Protein AF-A0A3P3XHZ8-F1 (afdb_monomer)

Solvent-accessible surface area (backbone atoms only — not comparable to full-atom values): 7570 Å² total; per-residue (Å²): 125,64,54,71,68,59,47,39,56,57,42,50,76,67,54,83,86,53,104,60,57,46,68,50,52,49,32,24,71,75,63,80,33,80,58,44,97,86,44,42,55,67,59,53,49,47,47,45,69,69,76,43,60,70,71,58,48,30,42,68,67,32,60,69,54,47,57,67,63,59,37,71,71,52,42,69,73,47,78,56,70,68,57,28,58,50,52,53,49,51,44,26,59,80,69,70,43,92,68,79,68,52,71,74,67,32,73,66,42,48,49,52,50,51,53,66,69,52,59,72,62,72,74,71,80,121

pLDDT: mean 77.42, std 12.6, range [49.84, 91.38]

Mean predicted aligned error: 10.75 Å

Foldseek 3Di:
DDDPVVLLVLQCVQPPDDPWHSVLLLCQLQVVDQDTPNDGNLNSLLSCLARHDPVVVCVSNNDVVNLVSLDLVSLVPHDDPVSSLVSVQVNCVVVVHDDDDDCCRDPVNVVVVCCVPPVPPVVPPD

Secondary structure (DSSP, 8-state):
---HHHHHHHHHTT--SSS--HHHHHHHHTTS-SEETTEEHHHHHHHHHHHS-HHHHHHHH-HHHHHHH--HHHHHT-SSHHHHHHHHHHHHHHHTPPPPPPGGGSHHHHHHHHHHHHHTTGGG--

Structure (mmCIF, N/CA/C/O backbone):
data_AF-A0A3P3XHZ8-F1
#
_entry.id   AF-A0A3P3XHZ8-F1
#
loop_
_atom_site.group_PDB
_atom_site.id
_atom_site.type_symbol
_atom_site.label_atom_id
_atom_site.label_alt_id
_atom_site.label_comp_id
_atom_site.label_asym_id
_atom_site.label_entity_id
_atom_site.label_seq_id
_atom_site.pdbx_PDB_ins_code
_atom_site.Cartn_x
_atom_site.Cartn_y
_atom_site.Cartn_z
_atom_site.occupancy
_atom_site.B_iso_or_equiv
_atom_site.auth_seq_id
_atom_site.auth_comp_id
_atom_site.auth_asym_id
_atom_site.auth_atom_id
_atom_site.pdbx_PDB_model_num
ATOM 1 N N . MET A 1 1 ? -11.076 11.259 -2.921 1.00 61.38 1 MET A N 1
ATOM 2 C CA . MET A 1 1 ? -10.747 10.796 -1.555 1.00 61.38 1 MET A CA 1
ATOM 3 C C . MET A 1 1 ? -11.873 9.867 -1.113 1.00 61.38 1 MET A C 1
ATOM 5 O O . MET A 1 1 ? -13.017 10.215 -1.377 1.00 61.38 1 MET A O 1
ATOM 9 N N . PHE A 1 2 ? -11.592 8.672 -0.577 1.00 78.50 2 PHE A N 1
ATOM 10 C CA . PHE A 1 2 ? -12.666 7.741 -0.187 1.00 78.50 2 PHE A CA 1
ATOM 11 C C . PHE A 1 2 ? -13.446 8.246 1.031 1.00 78.50 2 PHE A C 1
ATOM 13 O O . PHE A 1 2 ? -12.874 8.901 1.904 1.00 78.50 2 PHE A O 1
ATOM 20 N N . THR A 1 3 ? -14.736 7.910 1.095 1.00 86.19 3 THR A N 1
ATOM 21 C CA . THR A 1 3 ? -15.564 8.125 2.289 1.00 86.19 3 THR A CA 1
ATOM 22 C C . THR A 1 3 ? -15.052 7.273 3.451 1.00 86.19 3 THR A C 1
ATOM 24 O O . THR A 1 3 ? -14.449 6.218 3.240 1.00 86.19 3 THR A O 1
ATOM 27 N N . ARG A 1 4 ? -15.279 7.727 4.692 1.00 81.56 4 ARG A N 1
ATOM 28 C CA . ARG A 1 4 ? -14.825 7.023 5.906 1.00 81.56 4 ARG A CA 1
ATOM 29 C C . ARG A 1 4 ? -15.336 5.580 5.943 1.00 81.56 4 ARG A C 1
ATOM 31 O O . ARG A 1 4 ? -14.557 4.669 6.189 1.00 81.56 4 ARG A O 1
ATOM 38 N N . GLU A 1 5 ? -16.607 5.383 5.611 1.00 84.12 5 GLU A N 1
ATOM 39 C CA . GLU A 1 5 ? -17.260 4.070 5.515 1.00 84.12 5 GLU A CA 1
ATOM 40 C C . GLU A 1 5 ? -16.517 3.139 4.556 1.00 84.12 5 GLU A C 1
ATOM 42 O O . GLU A 1 5 ? -16.146 2.026 4.921 1.00 84.12 5 GLU A O 1
ATOM 47 N N . ARG A 1 6 ? -16.182 3.635 3.358 1.00 83.56 6 ARG A N 1
ATOM 48 C CA . ARG A 1 6 ? -15.468 2.840 2.359 1.00 83.56 6 ARG A CA 1
ATOM 49 C C . ARG A 1 6 ? -14.061 2.459 2.813 1.00 83.56 6 ARG A C 1
ATOM 51 O O . ARG A 1 6 ? -13.583 1.377 2.479 1.00 83.56 6 ARG A O 1
ATOM 58 N N . LYS A 1 7 ? -13.384 3.331 3.569 1.00 82.56 7 LYS A N 1
ATOM 59 C CA . LYS A 1 7 ? -12.078 3.002 4.155 1.00 82.56 7 LYS A CA 1
ATOM 60 C C . LYS A 1 7 ? -12.199 1.853 5.157 1.00 82.56 7 LYS A C 1
ATOM 62 O O . LYS A 1 7 ? -11.381 0.938 5.116 1.00 82.56 7 LYS A O 1
ATOM 67 N N . LEU A 1 8 ? -13.221 1.886 6.012 1.00 82.38 8 LEU A N 1
ATOM 68 C CA . LEU A 1 8 ? -13.469 0.847 7.012 1.00 82.38 8 LEU A CA 1
ATOM 69 C C . LEU A 1 8 ? -13.822 -0.494 6.364 1.00 82.38 8 LEU A C 1
ATOM 71 O O . LEU A 1 8 ? -13.257 -1.508 6.756 1.00 82.38 8 LEU A O 1
ATOM 75 N N . GLU A 1 9 ? -14.660 -0.501 5.324 1.00 84.81 9 GLU A N 1
ATOM 76 C CA . GLU A 1 9 ? -14.966 -1.717 4.555 1.00 84.81 9 GLU A CA 1
ATOM 77 C C . GLU A 1 9 ? -13.709 -2.361 3.958 1.00 84.81 9 GLU A C 1
ATOM 79 O O . GLU A 1 9 ? -13.512 -3.572 4.053 1.00 84.81 9 GLU A O 1
ATOM 84 N N . LEU A 1 10 ? -12.840 -1.548 3.345 1.00 82.56 10 LEU A N 1
ATOM 85 C CA . LEU A 1 10 ? -11.588 -2.036 2.768 1.00 82.56 10 LEU A CA 1
ATOM 86 C C . LEU A 1 10 ? -10.663 -2.607 3.847 1.00 82.56 10 LEU A C 1
ATOM 88 O O . LEU A 1 10 ? -10.056 -3.649 3.626 1.00 82.56 10 LEU A O 1
ATOM 92 N N . LEU A 1 11 ? -10.564 -1.952 5.007 1.00 81.00 11 LEU A N 1
ATOM 93 C CA . LEU A 1 11 ? -9.732 -2.419 6.117 1.00 81.00 11 LEU A CA 1
ATOM 94 C C . LEU A 1 11 ? -10.274 -3.708 6.749 1.00 81.00 11 LEU A C 1
ATOM 96 O O . LEU A 1 11 ? -9.486 -4.616 7.022 1.00 81.00 11 LEU A O 1
ATOM 100 N N . ALA A 1 12 ? -11.595 -3.823 6.903 1.00 80.56 12 ALA A N 1
ATOM 101 C CA . ALA A 1 12 ? -12.255 -5.014 7.433 1.00 80.56 12 ALA A CA 1
ATOM 102 C C . ALA A 1 12 ? -11.990 -6.259 6.569 1.00 80.56 12 ALA A C 1
ATOM 104 O O . ALA A 1 12 ? -11.785 -7.347 7.096 1.00 80.56 12 ALA A O 1
ATOM 105 N N . GLY A 1 13 ? -11.917 -6.105 5.242 1.00 75.88 13 GLY A N 1
ATOM 106 C CA . GLY A 1 13 ? -11.592 -7.212 4.335 1.00 75.88 13 GLY A CA 1
ATOM 107 C C . GLY A 1 13 ? -10.131 -7.684 4.389 1.00 75.88 13 GLY A C 1
ATOM 108 O O . GLY A 1 13 ? -9.821 -8.765 3.895 1.00 75.88 13 GLY A O 1
ATOM 109 N N . ILE A 1 14 ? -9.220 -6.887 4.955 1.00 74.75 14 ILE A N 1
ATOM 110 C CA . ILE A 1 14 ? -7.769 -7.152 4.942 1.00 74.75 14 ILE A CA 1
ATOM 111 C C . ILE A 1 14 ? -7.291 -7.709 6.279 1.00 74.75 14 ILE A C 1
ATOM 113 O O . ILE A 1 14 ? -6.397 -8.558 6.312 1.00 74.75 14 ILE A O 1
ATOM 117 N N . VAL A 1 15 ? -7.852 -7.219 7.384 1.00 67.19 15 VAL A N 1
ATOM 118 C CA . VAL A 1 15 ? -7.472 -7.641 8.732 1.00 67.19 15 VAL A CA 1
ATOM 119 C C . VAL A 1 15 ? -8.540 -8.579 9.274 1.00 67.19 15 VAL A C 1
ATOM 121 O O . VAL A 1 15 ? -9.453 -8.172 9.974 1.00 67.19 15 VAL A O 1
ATOM 124 N N . TRP A 1 16 ? -8.405 -9.852 8.913 1.00 61.06 16 TRP A N 1
ATOM 125 C CA . TRP A 1 16 ? -9.250 -10.946 9.399 1.00 61.06 16 TRP A CA 1
ATOM 126 C C . TRP A 1 16 ? -8.677 -11.641 10.646 1.00 61.06 16 TRP A C 1
ATOM 128 O O . TRP A 1 16 ? -9.370 -12.431 11.273 1.00 61.06 16 TRP A O 1
ATOM 138 N N . ASP A 1 17 ? -7.414 -11.360 10.989 1.00 50.66 17 ASP A N 1
ATOM 139 C CA . ASP A 1 17 ? -6.591 -12.203 11.877 1.00 50.66 17 ASP A CA 1
ATOM 140 C C . ASP A 1 17 ? -6.220 -11.535 13.213 1.00 50.66 17 ASP A C 1
ATOM 142 O O . ASP A 1 17 ? -5.451 -12.067 14.005 1.00 50.66 17 ASP A O 1
ATOM 146 N N . TYR A 1 18 ? -6.729 -10.332 13.475 1.00 53.97 18 TYR A N 1
ATOM 147 C CA . TYR A 1 18 ? -6.534 -9.680 14.763 1.00 53.97 18 TYR A CA 1
ATOM 148 C C . TYR A 1 18 ? -7.877 -9.214 15.285 1.00 53.97 18 TYR A C 1
ATOM 150 O O . TYR A 1 18 ? -8.669 -8.643 14.540 1.00 53.97 18 TYR A O 1
ATOM 158 N N . ASP A 1 19 ? -8.066 -9.386 16.585 1.00 57.19 19 ASP A N 1
ATOM 159 C CA . ASP A 1 19 ? -9.129 -8.819 17.420 1.00 57.19 19 ASP A CA 1
ATOM 160 C C . ASP A 1 19 ? -9.006 -7.273 17.500 1.00 57.19 19 ASP A C 1
ATOM 162 O O . ASP A 1 19 ? -9.095 -6.647 18.552 1.00 57.19 19 ASP A O 1
ATOM 166 N N . THR A 1 20 ? -8.629 -6.641 16.385 1.00 62.75 20 THR A N 1
ATOM 167 C CA . THR A 1 20 ? -8.284 -5.231 16.250 1.00 62.75 20 THR A CA 1
ATOM 168 C C . THR A 1 20 ? -9.337 -4.568 15.392 1.00 62.75 20 THR A C 1
ATOM 170 O O . THR A 1 20 ? -9.494 -4.871 14.210 1.00 62.75 20 THR A O 1
ATOM 173 N N . ASP A 1 21 ? -10.031 -3.629 16.012 1.00 74.31 21 ASP A N 1
ATOM 174 C CA . ASP A 1 21 ? -11.091 -2.866 15.388 1.00 74.31 21 ASP A CA 1
ATOM 175 C C . ASP A 1 21 ? -10.580 -2.066 14.158 1.00 74.31 21 ASP A C 1
ATOM 177 O O . ASP A 1 21 ? -9.529 -1.409 14.236 1.00 74.31 21 ASP A O 1
ATOM 181 N N . PRO A 1 22 ? -11.292 -2.096 13.010 1.00 76.81 22 PRO A N 1
ATOM 182 C CA . PRO A 1 22 ? -10.933 -1.346 11.805 1.00 76.81 22 PRO A CA 1
ATOM 183 C C . PRO A 1 22 ? -10.726 0.157 12.024 1.00 76.81 22 PRO A C 1
ATOM 185 O O . PRO A 1 22 ? -9.926 0.764 11.303 1.00 76.81 22 PRO A O 1
ATOM 188 N N . GLU A 1 23 ? -11.383 0.775 13.013 1.00 79.25 23 GLU A N 1
ATOM 189 C CA . GLU A 1 23 ? -11.148 2.188 13.322 1.00 79.25 23 GLU A CA 1
ATOM 190 C C . GLU A 1 23 ? -9.784 2.411 13.976 1.00 79.25 23 GLU A C 1
ATOM 192 O O . GLU A 1 23 ? -9.116 3.404 13.682 1.00 79.25 23 GLU A O 1
ATOM 197 N N . THR A 1 24 ? -9.323 1.465 14.795 1.00 77.94 24 THR A N 1
ATOM 198 C CA . THR A 1 24 ? -7.988 1.506 15.413 1.00 77.94 24 THR A CA 1
ATOM 199 C C . THR A 1 24 ? -6.894 1.431 14.342 1.00 77.94 24 THR A C 1
ATOM 201 O O . THR A 1 24 ? -5.917 2.179 14.375 1.00 77.94 24 THR A O 1
ATOM 204 N N . LEU A 1 25 ? -7.084 0.592 13.320 1.00 78.25 25 LEU A N 1
ATOM 205 C CA . LEU A 1 25 ? -6.177 0.515 12.169 1.00 78.25 25 LEU A CA 1
ATOM 206 C C . LEU A 1 25 ? -6.155 1.816 11.365 1.00 78.25 25 LEU A C 1
ATOM 208 O O . LEU A 1 25 ? -5.082 2.287 10.981 1.00 78.25 25 LEU A O 1
ATOM 212 N N . LEU A 1 26 ? -7.327 2.411 11.130 1.00 81.69 26 LEU A N 1
ATOM 213 C CA . LEU A 1 26 ? -7.422 3.700 10.455 1.00 81.69 26 LEU A CA 1
ATOM 214 C C . LEU A 1 26 ? -6.725 4.802 11.269 1.00 81.69 26 LEU A C 1
ATOM 216 O O . LEU A 1 26 ? -6.010 5.618 10.693 1.00 81.69 26 LEU A O 1
ATOM 220 N N . ALA A 1 27 ? -6.861 4.789 12.598 1.00 81.69 27 ALA A N 1
ATOM 221 C CA . ALA A 1 27 ? -6.196 5.737 13.487 1.00 81.69 27 ALA A CA 1
A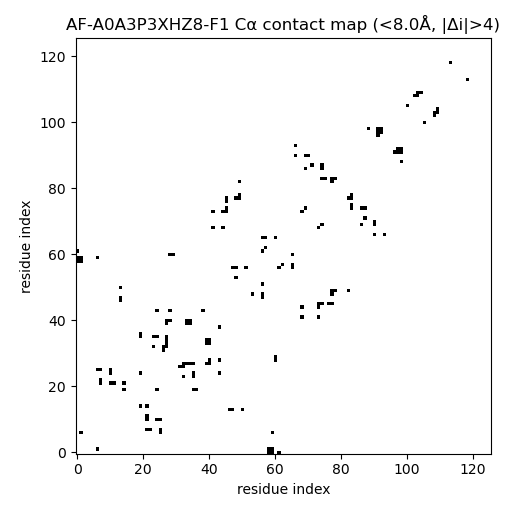TOM 222 C C . ALA A 1 27 ? -4.663 5.630 13.428 1.00 81.69 27 ALA A C 1
ATOM 224 O O . ALA A 1 27 ? -3.987 6.660 13.434 1.00 81.69 27 ALA A O 1
ATOM 225 N N . VAL A 1 28 ? -4.107 4.419 13.314 1.00 83.12 28 VAL A N 1
ATOM 226 C CA . VAL A 1 28 ? -2.657 4.222 13.130 1.00 83.12 28 VAL A CA 1
ATOM 227 C C . VAL A 1 28 ? -2.188 4.683 11.755 1.00 83.12 28 VAL A C 1
ATOM 229 O O . VAL A 1 28 ? -1.147 5.330 11.633 1.00 83.12 28 VAL A O 1
ATOM 232 N N . LEU A 1 29 ? -2.960 4.393 10.706 1.00 79.56 29 LEU A N 1
ATOM 233 C CA . LEU A 1 29 ? -2.643 4.854 9.355 1.00 79.56 29 LEU A CA 1
ATOM 234 C C . LEU A 1 29 ? -2.634 6.383 9.277 1.00 79.56 29 LEU A C 1
ATOM 236 O O . LEU A 1 29 ? -1.683 6.952 8.751 1.00 79.56 29 LEU A O 1
ATOM 240 N N . GLU A 1 30 ? -3.614 7.041 9.893 1.00 80.06 30 GLU A N 1
ATOM 241 C CA . GLU A 1 30 ? -3.717 8.504 9.964 1.00 80.06 30 GLU A CA 1
ATOM 242 C C . GLU A 1 30 ? -2.739 9.136 10.978 1.00 80.06 30 GLU A C 1
ATOM 244 O O . GLU A 1 30 ? -2.728 10.353 11.143 1.00 80.06 30 GLU A O 1
ATOM 249 N N . GLY A 1 31 ? -1.911 8.333 11.662 1.00 74.88 31 GLY A N 1
ATOM 250 C CA . GLY A 1 31 ? -0.903 8.812 12.613 1.00 74.88 31 GLY A CA 1
AT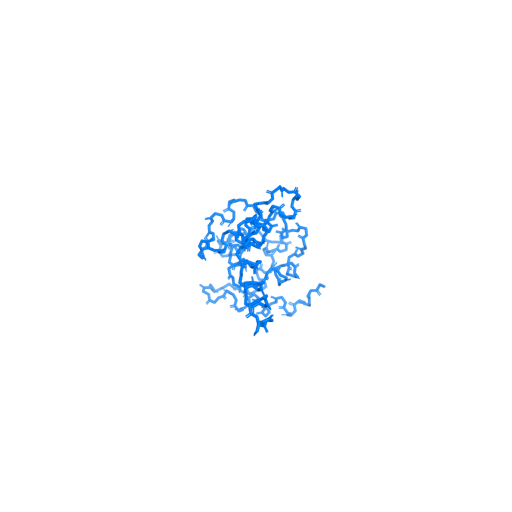OM 251 C C . GLY A 1 31 ? -1.472 9.342 13.933 1.00 74.88 31 GLY A C 1
ATOM 252 O O . GLY A 1 31 ? -0.744 9.960 14.703 1.00 74.88 31 GLY A O 1
ATOM 253 N N . ARG A 1 32 ? -2.759 9.099 14.219 1.00 73.56 32 ARG A N 1
ATOM 254 C CA . ARG A 1 32 ? -3.384 9.433 15.512 1.00 73.56 32 ARG A CA 1
ATOM 255 C C . ARG A 1 32 ? -2.985 8.460 16.623 1.00 73.56 32 ARG A C 1
ATOM 257 O O . ARG A 1 32 ? -3.135 8.788 17.795 1.00 73.56 32 ARG A O 1
ATOM 264 N N . GLN A 1 33 ? -2.497 7.274 16.262 1.00 71.31 33 GLN A N 1
ATOM 265 C CA . GLN A 1 33 ? -1.936 6.281 17.176 1.00 71.31 33 GLN A CA 1
ATOM 266 C C . GLN A 1 33 ? -0.631 5.722 16.608 1.00 71.31 33 GLN A C 1
ATOM 268 O O . GLN A 1 33 ? -0.515 5.505 15.405 1.00 71.31 33 GLN A O 1
ATOM 273 N N . GLU A 1 34 ? 0.349 5.453 17.470 1.00 62.38 34 GLU A N 1
ATOM 274 C CA . GLU A 1 34 ? 1.616 4.850 17.034 1.00 62.38 34 GLU A CA 1
ATOM 275 C C . GLU A 1 34 ? 1.476 3.353 16.720 1.00 62.38 34 GLU A C 1
ATOM 277 O O . GLU A 1 34 ? 2.176 2.842 15.846 1.00 62.38 34 GLU A O 1
ATOM 282 N N . LYS A 1 35 ? 0.577 2.641 17.419 1.00 66.00 35 LYS A N 1
ATOM 283 C CA . LYS A 1 35 ? 0.431 1.180 17.326 1.00 66.00 35 LYS A CA 1
ATOM 284 C C . LYS A 1 35 ? -1.018 0.736 17.488 1.00 66.00 35 LYS A C 1
ATOM 286 O O . LYS A 1 35 ? -1.722 1.242 18.355 1.00 66.00 35 LYS A O 1
ATOM 291 N N . ALA A 1 36 ? -1.408 -0.283 16.725 1.00 64.56 36 ALA A N 1
ATOM 292 C CA . ALA A 1 36 ? -2.653 -1.027 16.913 1.00 64.56 36 ALA A CA 1
ATOM 293 C C . ALA A 1 36 ? -2.289 -2.456 17.319 1.00 64.56 36 ALA A C 1
ATOM 295 O O . ALA A 1 36 ? -1.700 -3.184 16.522 1.00 64.56 36 ALA A O 1
ATOM 296 N N . GLY A 1 37 ? -2.555 -2.842 18.571 1.00 59.16 37 GLY A N 1
ATOM 297 C CA . GLY A 1 37 ? -2.325 -4.218 19.040 1.00 59.16 37 GLY A CA 1
ATOM 298 C C . GLY A 1 37 ? -0.885 -4.733 18.862 1.00 59.16 37 GLY A C 1
ATOM 299 O O . GLY A 1 37 ? -0.683 -5.918 18.627 1.00 59.16 37 GLY A O 1
ATO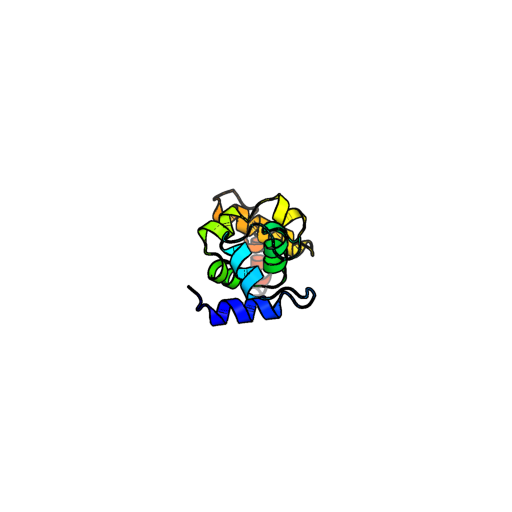M 300 N N . GLY A 1 38 ? 0.119 -3.845 18.910 1.00 68.44 38 GLY A N 1
ATOM 301 C CA . GLY A 1 38 ? 1.534 -4.190 18.694 1.00 68.44 38 GLY A CA 1
ATOM 302 C C . GLY A 1 38 ? 1.991 -4.212 17.229 1.00 68.44 38 GLY A C 1
ATOM 303 O O . GLY A 1 38 ? 3.154 -4.509 16.965 1.00 68.44 38 GLY A O 1
ATOM 304 N N . VAL A 1 39 ? 1.114 -3.879 16.280 1.00 70.56 39 VAL A N 1
ATOM 305 C CA . VAL A 1 39 ? 1.440 -3.785 14.854 1.00 70.56 39 VAL A CA 1
ATOM 306 C C . VAL A 1 39 ? 1.804 -2.345 14.493 1.00 70.56 39 VAL A C 1
ATOM 308 O O . VAL A 1 39 ? 1.014 -1.420 14.695 1.00 70.56 39 VAL A O 1
ATOM 311 N N . ASP A 1 40 ? 2.997 -2.169 13.925 1.00 81.25 40 ASP A N 1
ATOM 312 C CA . ASP A 1 40 ? 3.474 -0.871 13.447 1.00 81.25 40 ASP A CA 1
ATOM 313 C C . ASP A 1 40 ? 2.819 -0.479 12.115 1.00 81.25 40 ASP A C 1
ATOM 315 O O . ASP A 1 40 ? 2.475 -1.325 11.279 1.00 81.25 40 ASP A O 1
ATOM 319 N N . LYS A 1 41 ? 2.760 0.829 11.851 1.00 83.62 41 LYS A N 1
ATOM 320 C CA . LYS A 1 41 ? 2.263 1.408 10.592 1.00 83.62 41 LYS A CA 1
ATOM 321 C C . LYS A 1 41 ? 2.882 0.765 9.341 1.00 83.62 41 LYS A C 1
ATOM 323 O O . LYS A 1 41 ? 2.173 0.455 8.383 1.00 83.62 41 LYS A O 1
ATOM 328 N N . SER A 1 42 ? 4.185 0.473 9.363 1.00 84.75 42 SER A N 1
ATOM 329 C CA . SER A 1 42 ? 4.884 -0.214 8.265 1.00 84.75 42 SER A CA 1
ATOM 330 C C . SER A 1 42 ? 4.384 -1.644 8.039 1.00 84.75 42 SER A C 1
ATOM 332 O O . SER A 1 42 ? 4.283 -2.093 6.899 1.00 84.75 42 SER A O 1
ATOM 334 N N . ALA A 1 43 ? 4.035 -2.374 9.101 1.00 84.56 43 ALA A N 1
ATOM 335 C CA . ALA A 1 43 ? 3.496 -3.725 8.981 1.00 84.56 43 ALA A CA 1
ATOM 336 C C . ALA A 1 43 ? 2.083 -3.722 8.382 1.00 84.56 43 ALA A C 1
ATOM 338 O O . ALA A 1 43 ? 1.794 -4.553 7.519 1.00 84.56 43 ALA A O 1
ATOM 339 N N . ILE A 1 44 ? 1.247 -2.752 8.766 1.00 85.75 44 ILE A N 1
ATOM 340 C CA . ILE A 1 44 ? -0.072 -2.538 8.152 1.00 85.75 44 ILE A CA 1
ATOM 341 C C . ILE A 1 44 ? 0.104 -2.215 6.666 1.00 85.75 44 ILE A C 1
ATOM 343 O O . ILE A 1 44 ? -0.489 -2.875 5.817 1.00 85.75 44 ILE A O 1
ATOM 347 N N . TYR A 1 45 ? 0.987 -1.274 6.330 1.00 88.50 45 TYR A N 1
ATOM 348 C CA . TYR A 1 45 ? 1.232 -0.877 4.945 1.00 88.50 45 TYR A CA 1
ATOM 349 C C . TYR A 1 45 ? 1.712 -2.036 4.060 1.00 88.50 45 TYR A C 1
ATOM 351 O O . TYR A 1 45 ? 1.207 -2.222 2.954 1.00 88.50 45 TYR A O 1
ATOM 359 N N . ARG A 1 46 ? 2.605 -2.899 4.562 1.00 88.94 46 ARG A N 1
ATOM 360 C CA . ARG A 1 46 ? 3.017 -4.123 3.848 1.00 88.94 46 ARG A CA 1
ATOM 361 C C . ARG A 1 46 ? 1.852 -5.074 3.568 1.00 88.94 46 ARG A C 1
ATOM 363 O O . ARG A 1 46 ? 1.845 -5.733 2.528 1.00 88.94 46 ARG A O 1
ATOM 370 N N . ARG A 1 47 ? 0.871 -5.159 4.472 1.00 86.44 47 ARG A N 1
ATOM 371 C CA . ARG A 1 47 ? -0.358 -5.938 4.242 1.00 86.44 47 ARG A CA 1
ATOM 372 C C . ARG A 1 47 ? -1.234 -5.278 3.182 1.00 86.44 47 ARG A C 1
ATOM 374 O O . ARG A 1 47 ? -1.697 -5.979 2.287 1.00 86.44 47 ARG A O 1
ATOM 381 N N . LEU A 1 48 ? -1.386 -3.952 3.220 1.00 88.44 48 LEU A N 1
ATOM 382 C CA . LEU A 1 48 ? -2.126 -3.203 2.198 1.00 88.44 48 LEU A CA 1
ATOM 383 C C . LEU A 1 48 ? -1.534 -3.429 0.801 1.00 88.44 48 LEU A C 1
ATOM 385 O O . LEU A 1 48 ? -2.277 -3.756 -0.115 1.00 88.44 48 LEU A O 1
ATOM 389 N N . LEU A 1 49 ? -0.206 -3.357 0.654 1.00 89.12 49 LEU A N 1
ATOM 390 C CA . LEU A 1 49 ? 0.488 -3.617 -0.617 1.00 89.12 49 LEU A CA 1
ATOM 391 C C . LEU A 1 49 ? 0.216 -5.017 -1.185 1.00 89.12 49 LEU A C 1
ATOM 393 O O . LEU A 1 49 ? 0.240 -5.201 -2.402 1.00 89.12 49 LEU A O 1
ATOM 397 N N . ARG A 1 50 ? -0.022 -6.004 -0.315 1.00 87.50 50 ARG A N 1
ATOM 398 C CA . ARG A 1 50 ? -0.308 -7.389 -0.708 1.00 87.50 50 ARG A CA 1
ATOM 399 C C . ARG A 1 50 ? -1.779 -7.612 -1.043 1.00 87.50 50 ARG A C 1
ATOM 401 O O . ARG A 1 50 ? -2.078 -8.359 -1.966 1.00 87.50 50 ARG A O 1
ATOM 408 N N . ALA A 1 51 ? -2.675 -7.023 -0.259 1.00 86.38 51 ALA A N 1
ATOM 409 C CA . ALA A 1 51 ? -4.103 -7.314 -0.319 1.00 86.38 51 ALA A CA 1
ATOM 410 C C . ALA A 1 51 ? -4.876 -6.376 -1.253 1.00 86.38 51 ALA A C 1
ATOM 412 O O . ALA A 1 51 ? -5.928 -6.754 -1.763 1.00 86.38 51 ALA A O 1
ATOM 413 N N . LEU A 1 52 ? -4.377 -5.157 -1.476 1.00 87.50 52 LEU A N 1
ATOM 414 C CA . LEU A 1 52 ? -5.081 -4.135 -2.236 1.00 87.50 52 LEU A CA 1
ATOM 415 C C . LEU A 1 52 ? -4.334 -3.704 -3.501 1.00 87.50 52 LEU A C 1
ATOM 417 O O . LEU A 1 52 ? -3.109 -3.596 -3.505 1.00 87.50 52 LEU A O 1
ATOM 421 N N . PRO A 1 53 ? -5.084 -3.333 -4.553 1.00 88.75 53 PRO A N 1
ATOM 422 C CA . PRO A 1 53 ? -4.547 -2.567 -5.668 1.00 88.75 53 PRO A CA 1
ATOM 423 C C . PRO A 1 53 ? -3.992 -1.205 -5.222 1.00 88.75 53 PRO A C 1
ATOM 425 O O . PRO A 1 53 ? -4.566 -0.555 -4.344 1.00 88.75 53 PRO A O 1
ATOM 428 N N . TRP A 1 54 ? -2.942 -0.720 -5.893 1.00 88.88 54 TRP A N 1
ATOM 429 C CA . TRP A 1 54 ? -2.266 0.549 -5.578 1.00 88.88 54 TRP A CA 1
ATOM 430 C C . TRP A 1 54 ? -3.217 1.748 -5.443 1.00 88.88 54 TRP A C 1
ATOM 432 O O . TRP A 1 54 ? -3.111 2.527 -4.499 1.00 88.88 54 TRP A O 1
ATOM 442 N N . GLN A 1 55 ? -4.202 1.876 -6.333 1.00 88.88 55 GLN A N 1
ATOM 443 C CA . GLN A 1 55 ? -5.190 2.957 -6.293 1.00 88.88 55 GLN A CA 1
ATOM 444 C C . GLN A 1 55 ? -6.013 2.973 -4.998 1.00 88.88 55 GLN A C 1
ATOM 446 O O . GLN A 1 55 ? -6.360 4.044 -4.499 1.00 88.88 55 GLN A O 1
ATOM 451 N N . ASN A 1 56 ? -6.288 1.800 -4.420 1.00 88.38 56 ASN A N 1
ATOM 452 C CA . ASN A 1 56 ? -7.027 1.711 -3.166 1.00 88.38 56 ASN A CA 1
ATOM 453 C C . ASN A 1 56 ? -6.150 2.160 -1.994 1.00 88.38 56 ASN A C 1
ATOM 455 O O . ASN A 1 56 ? -6.635 2.835 -1.090 1.00 88.38 56 ASN A O 1
ATOM 459 N N . ILE A 1 57 ? -4.853 1.848 -2.049 1.00 89.19 57 ILE A N 1
ATOM 460 C CA . ILE A 1 57 ? -3.858 2.299 -1.071 1.00 89.19 57 ILE A CA 1
ATOM 461 C C . ILE A 1 57 ? -3.752 3.825 -1.112 1.00 89.19 57 ILE A C 1
ATOM 463 O O . ILE A 1 57 ? -3.922 4.483 -0.089 1.00 89.19 57 ILE A O 1
ATOM 467 N N . VAL A 1 58 ? -3.586 4.402 -2.305 1.00 89.75 58 VAL A N 1
ATOM 468 C CA . VAL A 1 58 ? -3.555 5.859 -2.503 1.00 89.75 58 VAL A CA 1
ATOM 469 C C . VAL A 1 58 ? -4.841 6.522 -2.004 1.00 89.75 58 VAL A C 1
ATOM 471 O O . VAL A 1 58 ? -4.788 7.576 -1.378 1.00 89.75 58 VAL A O 1
ATOM 474 N N . GLY A 1 59 ? -6.008 5.915 -2.228 1.00 86.31 59 GLY A N 1
ATOM 475 C CA . GLY A 1 59 ? -7.269 6.462 -1.726 1.00 86.31 59 GLY A CA 1
ATOM 476 C C . GLY A 1 59 ? -7.461 6.346 -0.205 1.00 86.31 59 GLY A C 1
ATOM 477 O O . GLY A 1 59 ? -8.237 7.123 0.359 1.00 86.31 59 GLY A O 1
ATOM 478 N N . LEU A 1 60 ? -6.776 5.404 0.455 1.00 86.12 60 LEU A N 1
ATOM 479 C CA . LEU A 1 60 ? -6.839 5.178 1.904 1.00 86.12 60 LEU A CA 1
ATOM 480 C C . LEU A 1 60 ? -5.985 6.183 2.681 1.00 86.12 60 LEU A C 1
ATOM 482 O O . LEU A 1 60 ? -6.511 6.861 3.568 1.00 86.12 60 LEU A O 1
ATOM 486 N N . ILE A 1 61 ? -4.701 6.276 2.330 1.00 86.12 61 ILE A N 1
ATOM 487 C CA . ILE A 1 61 ? -3.688 7.058 3.064 1.00 86.12 61 ILE A CA 1
ATOM 488 C C . ILE A 1 61 ? -3.271 8.349 2.347 1.00 86.12 61 ILE A C 1
ATOM 490 O O . ILE A 1 61 ? -2.651 9.216 2.940 1.00 86.12 61 ILE A O 1
ATOM 494 N N . GLY A 1 62 ? -3.653 8.526 1.083 1.00 88.00 62 GLY A N 1
ATOM 495 C CA . GLY A 1 62 ? -3.213 9.656 0.264 1.00 88.00 62 GLY A CA 1
ATOM 496 C C . GLY A 1 62 ? -1.988 9.320 -0.585 1.00 88.00 62 GLY A C 1
ATOM 497 O O . GLY A 1 62 ? -1.228 8.397 -0.294 1.00 88.00 62 GLY A O 1
ATOM 498 N N . ALA A 1 63 ? -1.813 10.064 -1.679 1.00 87.69 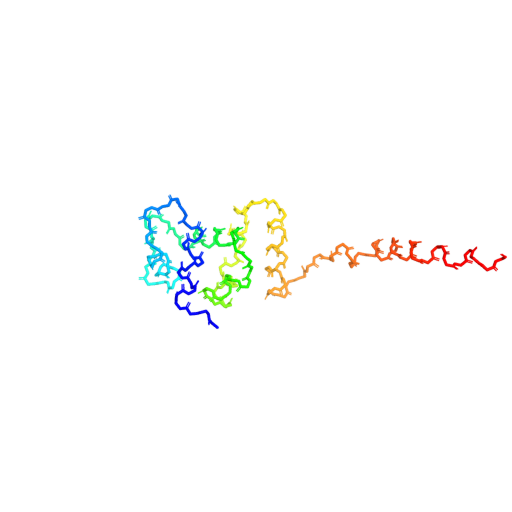63 ALA A N 1
ATOM 499 C CA . ALA A 1 63 ? -0.750 9.808 -2.651 1.00 87.69 63 ALA A CA 1
ATOM 500 C C . ALA A 1 63 ? 0.644 10.069 -2.068 1.00 87.69 63 ALA A C 1
ATOM 502 O O . ALA A 1 63 ? 1.517 9.212 -2.181 1.00 87.69 63 ALA A O 1
ATOM 503 N N . ASP A 1 64 ? 0.83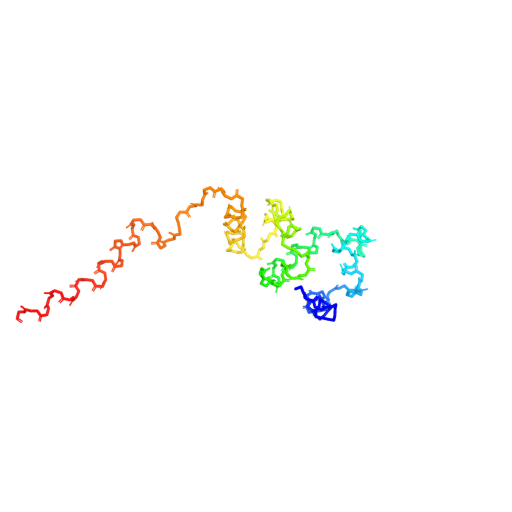2 11.208 -1.403 1.00 88.00 64 ASP A N 1
ATOM 504 C CA . ASP A 1 64 ? 2.136 11.615 -0.871 1.00 88.00 64 ASP A CA 1
ATOM 505 C C . ASP A 1 64 ? 2.632 10.642 0.200 1.00 88.00 64 ASP A C 1
ATOM 507 O O . ASP A 1 64 ? 3.774 10.181 0.165 1.00 88.00 64 ASP A O 1
ATOM 511 N N . GLU A 1 65 ? 1.741 10.254 1.112 1.00 87.88 65 GLU A N 1
ATOM 512 C CA . GLU A 1 65 ? 2.058 9.303 2.170 1.00 87.88 65 GLU A CA 1
ATOM 513 C C . GLU A 1 65 ? 2.305 7.895 1.617 1.00 87.88 65 GLU A C 1
ATOM 515 O O . GLU A 1 65 ? 3.265 7.232 2.017 1.00 87.88 65 GLU A O 1
ATOM 520 N N . ALA A 1 66 ? 1.514 7.456 0.632 1.00 88.94 66 ALA A N 1
ATOM 521 C CA . ALA A 1 66 ? 1.749 6.183 -0.040 1.00 88.94 66 ALA A CA 1
ATOM 522 C C . ALA A 1 66 ? 3.120 6.140 -0.726 1.00 88.94 66 ALA A C 1
ATOM 524 O O . ALA A 1 66 ? 3.793 5.114 -0.652 1.00 88.94 66 ALA A O 1
ATOM 525 N N . ILE A 1 67 ? 3.552 7.233 -1.360 1.00 89.56 67 ILE A N 1
ATOM 526 C CA . ILE A 1 67 ? 4.870 7.340 -2.003 1.00 89.56 67 ILE A CA 1
ATOM 527 C C . ILE A 1 67 ? 5.990 7.365 -0.958 1.00 89.56 67 ILE A C 1
ATOM 529 O O . ILE A 1 67 ? 7.014 6.696 -1.133 1.00 89.56 67 ILE A O 1
ATOM 533 N N . ALA A 1 68 ? 5.801 8.103 0.138 1.00 89.62 68 ALA A N 1
ATOM 534 C CA . ALA A 1 68 ? 6.770 8.194 1.224 1.00 89.62 68 ALA A CA 1
ATOM 535 C C . ALA A 1 68 ? 7.007 6.830 1.894 1.00 89.62 68 ALA A C 1
ATOM 537 O O . ALA A 1 68 ? 8.152 6.451 2.140 1.00 89.62 68 ALA A O 1
ATOM 538 N N . MET A 1 69 ? 5.937 6.061 2.120 1.00 89.38 69 MET A N 1
ATOM 539 C CA . MET A 1 69 ? 5.996 4.730 2.730 1.00 89.38 69 MET A CA 1
ATOM 540 C C . MET A 1 69 ? 6.518 3.630 1.796 1.00 89.38 69 MET A C 1
ATOM 542 O O . MET A 1 69 ? 6.887 2.548 2.271 1.00 89.38 69 MET A O 1
ATOM 546 N N . LEU A 1 70 ? 6.589 3.888 0.486 1.00 90.00 70 LEU A N 1
ATOM 547 C CA . LEU A 1 70 ? 7.108 2.963 -0.522 1.00 90.00 70 LEU A CA 1
ATOM 548 C C . LEU A 1 70 ? 8.651 2.916 -0.498 1.00 90.00 70 LEU A C 1
ATOM 550 O O . LEU A 1 70 ? 9.348 3.318 -1.436 1.00 90.00 70 LEU A O 1
ATOM 554 N N . THR A 1 71 ? 9.192 2.447 0.624 1.00 91.38 71 THR A N 1
ATOM 555 C CA . THR A 1 71 ? 10.625 2.286 0.880 1.00 91.38 71 THR A CA 1
ATOM 556 C C . THR A 1 71 ? 11.120 0.908 0.448 1.00 91.38 71 THR A C 1
ATOM 558 O O . THR A 1 71 ? 10.360 -0.060 0.383 1.00 91.38 71 THR A O 1
ATOM 561 N N . THR A 1 72 ? 12.423 0.800 0.185 1.00 88.31 72 THR A N 1
ATOM 562 C CA . THR A 1 72 ? 13.066 -0.472 -0.179 1.00 88.31 72 THR A CA 1
ATOM 563 C C . THR A 1 72 ? 12.878 -1.532 0.910 1.00 88.31 72 THR A C 1
ATOM 565 O O . THR A 1 72 ? 12.634 -2.692 0.596 1.00 88.31 72 THR A O 1
ATOM 568 N N . GLU A 1 73 ? 12.904 -1.131 2.183 1.00 89.94 73 GLU A N 1
ATOM 569 C CA . GLU A 1 73 ? 12.649 -2.011 3.330 1.00 89.94 73 GLU A CA 1
ATOM 570 C C . GLU A 1 73 ? 11.245 -2.619 3.276 1.00 89.94 73 GLU A C 1
ATOM 572 O O . GLU A 1 73 ? 11.082 -3.835 3.369 1.00 89.94 73 GLU A O 1
ATOM 577 N N . ASN A 1 74 ? 10.216 -1.795 3.050 1.00 89.69 74 ASN A N 1
ATOM 578 C CA . ASN A 1 74 ? 8.842 -2.284 2.964 1.00 89.69 74 ASN A CA 1
ATOM 579 C C . ASN A 1 74 ? 8.634 -3.210 1.762 1.00 89.69 74 ASN A C 1
ATOM 581 O O . ASN A 1 74 ? 7.920 -4.207 1.887 1.00 89.69 74 ASN A O 1
ATOM 585 N N . ILE A 1 75 ? 9.293 -2.929 0.634 1.00 89.38 75 ILE A N 1
ATOM 586 C CA . ILE A 1 75 ? 9.224 -3.765 -0.570 1.00 89.38 75 ILE A CA 1
ATOM 587 C C . ILE A 1 75 ? 9.960 -5.101 -0.374 1.00 89.38 75 ILE A C 1
ATOM 589 O O . ILE A 1 75 ? 9.466 -6.146 -0.802 1.00 89.38 75 ILE A O 1
ATOM 593 N N . ALA A 1 76 ? 11.096 -5.112 0.329 1.00 89.06 76 ALA A N 1
ATOM 594 C CA . ALA A 1 76 ? 11.899 -6.316 0.552 1.00 89.06 76 ALA A CA 1
ATOM 595 C C . ALA A 1 76 ? 11.133 -7.432 1.289 1.00 89.06 76 ALA A C 1
ATOM 597 O O . ALA A 1 76 ? 11.394 -8.618 1.065 1.00 89.06 76 ALA A O 1
ATOM 598 N N . HIS A 1 77 ? 10.151 -7.069 2.114 1.00 88.12 77 HIS A N 1
ATOM 599 C CA . HIS A 1 77 ? 9.303 -7.999 2.866 1.00 88.12 77 HIS A CA 1
ATOM 600 C C . HIS A 1 77 ? 8.059 -8.492 2.106 1.00 88.12 77 HIS A C 1
ATOM 602 O O . HIS A 1 77 ? 7.293 -9.302 2.636 1.00 88.12 77 HIS A O 1
ATOM 608 N N . LEU A 1 78 ? 7.820 -8.016 0.882 1.00 88.88 78 LEU A N 1
ATOM 609 C CA . LEU A 1 78 ? 6.679 -8.461 0.087 1.00 88.88 78 LEU A CA 1
ATOM 610 C C . LEU A 1 78 ? 6.898 -9.878 -0.451 1.00 88.88 78 LEU A C 1
ATOM 612 O O . LEU A 1 78 ? 8.013 -10.289 -0.728 1.00 88.88 78 LEU A O 1
ATOM 616 N N . TRP A 1 79 ? 5.832 -10.647 -0.611 1.00 81.19 79 TRP A N 1
ATOM 617 C CA . TRP A 1 79 ? 5.876 -11.943 -1.286 1.00 81.19 79 TRP A CA 1
ATOM 618 C C . TRP A 1 79 ? 4.557 -12.104 -2.042 1.00 81.19 79 TRP A C 1
ATOM 620 O O . TRP A 1 79 ? 3.522 -11.730 -1.473 1.00 81.19 79 TRP A O 1
ATOM 630 N N . PRO A 1 80 ? 4.563 -12.600 -3.292 1.00 87.62 80 PRO A N 1
ATOM 631 C CA . PRO A 1 80 ? 5.666 -13.254 -4.019 1.00 87.62 80 PRO A CA 1
ATOM 632 C C . PRO A 1 80 ? 6.648 -12.286 -4.722 1.00 87.62 80 PRO A C 1
ATOM 634 O O . PRO A 1 80 ? 6.510 -11.065 -4.619 1.00 87.62 80 PRO A O 1
ATOM 637 N N . ARG A 1 81 ? 7.695 -12.815 -5.381 1.00 86.25 81 ARG A N 1
ATOM 638 C CA . ARG A 1 81 ? 8.795 -12.023 -5.986 1.00 86.25 81 ARG A CA 1
ATOM 639 C C . ARG A 1 81 ? 8.291 -11.057 -7.060 1.00 86.25 81 ARG A C 1
ATOM 641 O O . ARG A 1 81 ? 8.773 -9.933 -7.144 1.00 86.25 81 ARG A O 1
ATOM 648 N N . GLU A 1 82 ? 7.291 -11.462 -7.824 1.00 87.12 82 GLU A N 1
ATOM 649 C CA . GLU A 1 82 ? 6.652 -10.665 -8.869 1.00 87.12 82 GLU A CA 1
ATOM 650 C C . GLU A 1 82 ? 6.046 -9.382 -8.285 1.00 87.12 82 GLU A C 1
ATOM 652 O O . GLU A 1 82 ? 6.132 -8.312 -8.889 1.00 87.12 82 GLU A O 1
ATOM 657 N N . LEU A 1 83 ? 5.488 -9.472 -7.071 1.00 87.75 83 LEU A N 1
ATOM 658 C CA . LEU A 1 83 ? 4.950 -8.324 -6.348 1.00 87.75 83 LEU A CA 1
ATOM 659 C C . LEU A 1 83 ? 6.069 -7.344 -5.967 1.00 87.75 83 LEU A C 1
ATOM 661 O O . LEU A 1 83 ? 5.898 -6.134 -6.111 1.00 87.75 83 LEU A O 1
ATOM 665 N N . LYS A 1 84 ? 7.231 -7.857 -5.535 1.00 89.94 84 LYS A N 1
ATOM 666 C CA . LYS A 1 84 ? 8.413 -7.022 -5.263 1.00 89.94 84 LYS A CA 1
ATOM 667 C C . LYS A 1 84 ? 8.830 -6.261 -6.514 1.00 89.94 84 LYS A C 1
ATOM 669 O O . LYS A 1 84 ? 8.897 -5.040 -6.488 1.00 89.94 84 LYS A O 1
ATOM 674 N N . GLU A 1 85 ? 9.033 -6.970 -7.623 1.00 88.94 85 GLU A N 1
ATOM 675 C CA . GLU A 1 85 ? 9.478 -6.375 -8.889 1.00 88.94 85 GLU A CA 1
ATOM 676 C C . GLU A 1 85 ? 8.467 -5.359 -9.443 1.00 88.94 85 GLU A C 1
ATOM 678 O O . GLU A 1 85 ? 8.841 -4.363 -10.068 1.00 88.94 85 GLU A O 1
ATOM 683 N N . HIS A 1 86 ? 7.169 -5.584 -9.223 1.00 89.31 86 HIS A N 1
ATOM 684 C CA . HIS A 1 86 ? 6.132 -4.614 -9.557 1.00 89.31 86 HIS A CA 1
ATOM 685 C C . HIS A 1 86 ? 6.286 -3.318 -8.748 1.00 89.31 86 HIS A C 1
ATOM 687 O O . HIS A 1 86 ? 6.390 -2.238 -9.335 1.00 89.31 86 HIS A O 1
ATOM 693 N N . TYR A 1 87 ? 6.365 -3.413 -7.419 1.00 90.69 87 TYR A N 1
ATOM 694 C CA . TYR A 1 87 ? 6.462 -2.233 -6.557 1.00 90.69 87 TYR A CA 1
ATOM 695 C C . TYR A 1 87 ? 7.828 -1.539 -6.614 1.00 90.69 87 TYR A C 1
ATOM 697 O O . TYR A 1 87 ? 7.886 -0.320 -6.477 1.00 90.69 87 TYR A O 1
ATOM 705 N N . GLU A 1 88 ? 8.918 -2.255 -6.895 1.00 89.88 88 GLU A N 1
ATOM 706 C CA . GLU A 1 88 ? 10.223 -1.643 -7.174 1.00 89.88 88 GLU A CA 1
ATOM 707 C C . GLU A 1 88 ? 10.186 -0.790 -8.441 1.00 89.88 88 GLU A C 1
ATOM 709 O O . GLU A 1 88 ? 10.693 0.333 -8.446 1.00 89.88 88 GLU A O 1
ATOM 714 N N . ARG A 1 89 ? 9.557 -1.290 -9.513 1.00 89.31 89 ARG A N 1
ATOM 715 C CA . ARG A 1 89 ? 9.353 -0.502 -10.736 1.00 89.31 89 ARG A CA 1
ATOM 716 C C . ARG A 1 89 ? 8.490 0.719 -10.461 1.00 89.31 89 ARG A C 1
ATOM 718 O O . ARG A 1 89 ? 8.870 1.819 -10.845 1.00 89.31 89 ARG A O 1
ATOM 725 N N . LEU A 1 90 ? 7.378 0.543 -9.751 1.00 89.56 90 LEU A N 1
ATOM 726 C CA . LEU A 1 90 ? 6.479 1.636 -9.387 1.00 89.56 90 LEU A CA 1
ATOM 727 C C . LEU A 1 90 ? 7.198 2.702 -8.540 1.00 89.56 90 LEU A C 1
ATOM 729 O O . LEU A 1 90 ? 7.088 3.889 -8.835 1.00 89.56 90 LEU A O 1
ATOM 733 N N . ARG A 1 91 ? 8.025 2.293 -7.570 1.00 91.19 91 ARG A N 1
ATOM 734 C CA . ARG A 1 91 ? 8.884 3.195 -6.786 1.00 91.19 91 ARG A CA 1
ATOM 735 C C . ARG A 1 91 ? 9.836 3.992 -7.677 1.00 91.19 91 ARG A C 1
ATOM 737 O O . ARG A 1 91 ? 9.959 5.198 -7.485 1.00 91.19 91 ARG A O 1
ATOM 744 N N . LYS A 1 92 ? 10.507 3.335 -8.629 1.00 90.12 92 LYS A N 1
ATOM 745 C CA . LYS A 1 92 ? 11.434 3.999 -9.560 1.00 90.12 92 LYS A CA 1
ATOM 746 C C . LYS A 1 92 ? 10.712 5.026 -10.431 1.00 90.12 92 LYS A C 1
ATOM 748 O O . LYS A 1 92 ? 11.160 6.164 -10.505 1.00 90.12 92 LYS A O 1
ATOM 753 N N . ILE A 1 93 ? 9.560 4.657 -10.998 1.00 90.25 93 ILE A N 1
ATOM 754 C CA . ILE A 1 93 ? 8.726 5.550 -11.821 1.00 90.25 93 ILE A CA 1
ATOM 755 C C . ILE 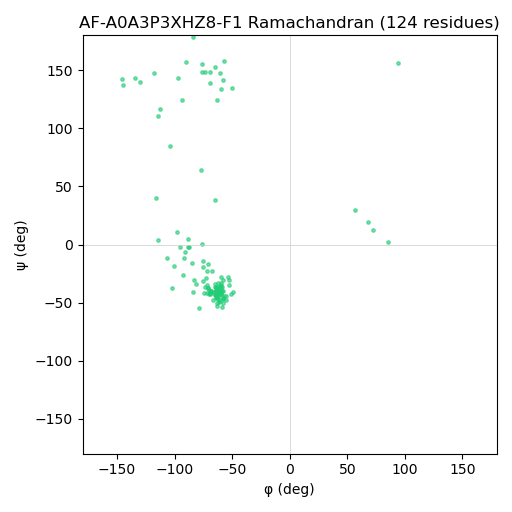A 1 93 ? 8.327 6.797 -11.029 1.00 90.25 93 ILE A C 1
ATOM 757 O O . ILE A 1 93 ? 8.527 7.913 -11.499 1.00 90.25 93 ILE A O 1
ATOM 761 N N . LEU A 1 94 ? 7.807 6.619 -9.813 1.00 88.56 94 LEU A N 1
ATOM 762 C CA . LEU A 1 94 ? 7.325 7.732 -8.988 1.00 88.56 94 LEU A CA 1
ATOM 763 C C . LEU A 1 94 ? 8.447 8.659 -8.506 1.00 88.56 94 LEU A C 1
ATOM 765 O O . LEU A 1 94 ? 8.188 9.821 -8.210 1.00 88.56 94 LEU A O 1
ATOM 769 N N . ARG A 1 95 ? 9.689 8.168 -8.443 1.00 87.88 95 ARG A N 1
ATOM 770 C CA . ARG A 1 95 ? 10.876 8.957 -8.077 1.00 87.88 95 ARG A CA 1
ATOM 771 C C . ARG A 1 95 ? 11.638 9.515 -9.283 1.00 87.88 95 ARG A C 1
ATOM 773 O O . ARG A 1 95 ? 12.626 10.214 -9.087 1.00 87.88 95 ARG A O 1
ATOM 780 N N . GLY A 1 96 ? 11.208 9.209 -10.510 1.00 86.19 96 GLY A N 1
ATOM 781 C CA . GLY A 1 96 ? 11.926 9.584 -11.732 1.00 86.19 96 GLY A CA 1
ATOM 782 C C . GLY A 1 96 ? 13.263 8.851 -11.916 1.00 86.19 96 GLY A C 1
ATOM 783 O O . GLY A 1 96 ? 14.125 9.320 -12.653 1.00 86.19 96 GLY A O 1
ATOM 784 N N . GLU A 1 97 ? 13.459 7.717 -11.240 1.00 87.44 97 GLU A N 1
ATOM 785 C CA . GLU A 1 97 ? 14.649 6.880 -11.393 1.00 87.44 97 GLU A CA 1
ATOM 786 C C . GLU A 1 97 ? 14.572 6.078 -12.710 1.00 87.44 97 GLU A C 1
ATOM 788 O O . GLU A 1 97 ? 13.482 5.673 -13.132 1.00 87.44 97 GLU A O 1
ATOM 793 N N . PRO A 1 98 ?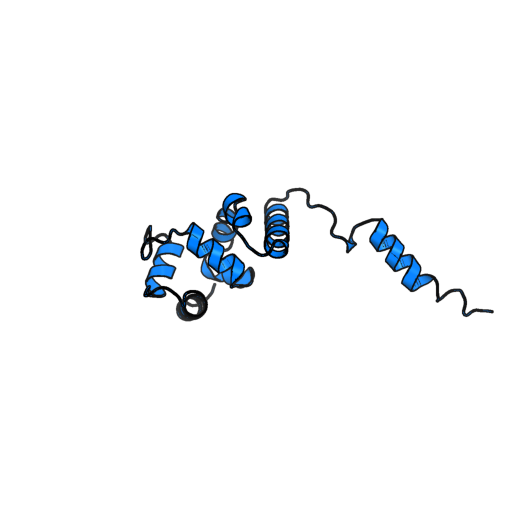 15.714 5.783 -13.360 1.00 81.19 98 PRO A N 1
ATOM 794 C CA . PRO A 1 98 ? 15.729 4.972 -14.569 1.00 81.19 98 PRO A CA 1
ATOM 795 C C . PRO A 1 98 ? 15.218 3.556 -14.276 1.00 81.19 98 PRO A C 1
ATOM 797 O O . PRO A 1 98 ? 15.726 2.835 -13.410 1.00 81.19 98 PRO A O 1
ATOM 800 N N . VAL A 1 99 ? 14.199 3.145 -15.024 1.00 81.44 99 VAL A N 1
ATOM 801 C CA . VAL A 1 99 ? 13.625 1.799 -14.966 1.00 81.44 99 VAL A CA 1
ATOM 802 C C . VAL A 1 99 ? 14.242 0.969 -16.084 1.00 81.44 99 VAL A C 1
ATOM 804 O O . VAL A 1 99 ? 14.493 1.482 -17.174 1.00 81.44 99 VAL A O 1
ATOM 807 N N . SER A 1 100 ? 14.487 -0.320 -15.837 1.00 70.12 100 SER A N 1
ATOM 808 C CA . SER A 1 100 ? 14.836 -1.226 -16.929 1.00 70.12 100 SER A CA 1
ATOM 809 C C . SER A 1 100 ? 13.710 -1.210 -17.969 1.00 70.12 100 SER A C 1
ATOM 811 O O . SER A 1 100 ? 12.542 -1.181 -17.559 1.00 70.12 100 SER A O 1
ATOM 813 N N . PRO A 1 101 ? 14.027 -1.265 -19.276 1.00 63.84 101 PRO A N 1
ATOM 814 C CA . PRO A 1 101 ? 13.010 -1.365 -20.312 1.00 63.84 101 PRO A CA 1
ATOM 815 C C . PRO A 1 101 ? 12.053 -2.494 -19.946 1.00 63.84 101 PRO A C 1
ATOM 817 O O . PRO A 1 101 ? 12.496 -3.565 -19.510 1.00 63.84 101 PRO A O 1
ATOM 820 N N . SER A 1 102 ? 10.748 -2.259 -20.076 1.00 65.75 102 SER A N 1
ATOM 821 C CA . SER A 1 102 ? 9.811 -3.372 -19.979 1.00 65.75 102 SER A CA 1
ATOM 822 C C . SER A 1 102 ? 10.194 -4.411 -21.039 1.00 65.75 102 SER A C 1
ATOM 824 O O . SER A 1 102 ? 10.854 -4.075 -22.027 1.00 65.75 102 SER A O 1
ATOM 826 N N . GLU A 1 103 ? 9.800 -5.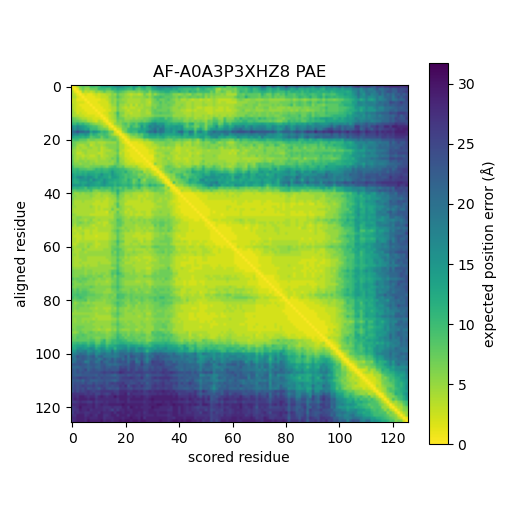678 -20.881 1.00 60.06 103 GLU A N 1
ATOM 827 C CA . GLU A 1 103 ? 10.090 -6.660 -21.933 1.00 60.06 103 GLU A CA 1
ATOM 828 C C . GLU A 1 103 ? 9.599 -6.172 -23.302 1.00 60.06 103 GLU A C 1
ATOM 830 O O . GLU A 1 103 ? 10.268 -6.440 -24.292 1.00 60.06 103 GLU A O 1
ATOM 835 N N . TRP A 1 104 ? 8.519 -5.382 -23.344 1.00 52.97 104 TRP A N 1
ATOM 836 C CA . TRP A 1 104 ? 7.974 -4.743 -24.543 1.00 52.97 104 TRP A CA 1
ATOM 837 C C . TRP A 1 104 ? 8.930 -3.738 -25.209 1.00 52.97 104 TRP A C 1
ATOM 839 O O . TRP A 1 104 ? 9.021 -3.698 -26.436 1.00 52.97 104 TRP A O 1
ATOM 849 N N . ASP A 1 105 ? 9.692 -2.997 -24.405 1.00 55.03 105 ASP A N 1
ATOM 850 C CA . ASP A 1 105 ? 10.635 -1.962 -24.848 1.00 55.03 105 ASP A CA 1
ATOM 851 C C . ASP A 1 105 ? 12.033 -2.521 -25.154 1.00 55.03 105 ASP A C 1
ATOM 853 O O . ASP A 1 105 ? 12.930 -1.789 -25.578 1.00 55.03 105 ASP A O 1
ATOM 857 N N . SER A 1 106 ? 12.253 -3.825 -24.949 1.00 60.53 106 SER A N 1
ATOM 858 C CA . SER A 1 106 ? 13.523 -4.443 -25.317 1.00 60.53 106 SER A CA 1
ATOM 859 C C . SER A 1 106 ? 13.675 -4.491 -26.850 1.00 60.53 106 SER A C 1
ATOM 861 O O . SER A 1 106 ? 12.731 -4.874 -27.557 1.00 60.53 106 SER A O 1
ATOM 863 N N . PRO A 1 107 ? 14.874 -4.200 -27.397 1.00 59.47 107 PRO A N 1
ATOM 864 C CA . PRO A 1 107 ? 15.138 -4.336 -28.833 1.00 59.47 107 PRO A CA 1
ATOM 865 C C . PRO A 1 107 ? 14.763 -5.729 -29.365 1.00 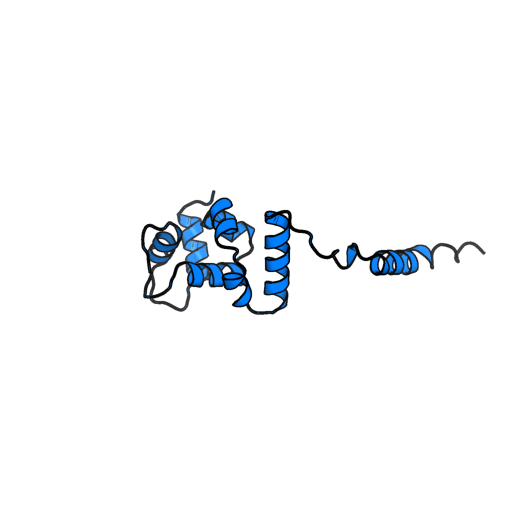59.47 107 PRO A C 1
ATOM 867 O O . PRO A 1 107 ? 14.229 -5.869 -30.467 1.00 59.47 107 PRO A O 1
ATOM 870 N N . ASN A 1 108 ? 14.960 -6.756 -28.532 1.00 63.97 108 ASN A N 1
ATOM 871 C CA . ASN A 1 108 ? 14.659 -8.148 -28.846 1.00 63.97 108 ASN A CA 1
ATOM 872 C C . ASN A 1 108 ? 13.152 -8.446 -28.898 1.00 63.97 108 ASN A C 1
ATOM 874 O O . ASN A 1 108 ? 12.719 -9.213 -29.757 1.00 63.97 108 ASN A O 1
ATOM 878 N N . ALA A 1 109 ? 12.318 -7.852 -28.039 1.00 60.75 109 ALA A N 1
ATOM 879 C CA . ALA A 1 109 ? 10.873 -8.075 -28.106 1.00 60.75 109 ALA A CA 1
ATOM 880 C C . ALA A 1 109 ? 10.231 -7.384 -29.306 1.00 60.75 109 ALA A C 1
ATOM 882 O O . ALA A 1 109 ? 9.429 -8.012 -30.000 1.00 60.75 109 ALA A O 1
ATOM 883 N N . CYS A 1 110 ? 10.641 -6.149 -29.608 1.00 60.44 110 CYS A N 1
ATOM 884 C CA . CYS A 1 110 ? 10.246 -5.466 -30.838 1.00 60.44 110 CYS A CA 1
ATOM 885 C C . CYS A 1 110 ? 10.673 -6.258 -32.086 1.00 60.44 110 CYS A C 1
ATOM 887 O O . CYS A 1 110 ? 9.891 -6.392 -33.031 1.00 60.44 110 CYS A O 1
ATOM 889 N N . ALA A 1 111 ? 11.873 -6.854 -32.080 1.00 65.38 111 ALA A N 1
ATOM 890 C CA . ALA A 1 111 ? 12.335 -7.728 -33.157 1.00 65.38 111 ALA A CA 1
ATOM 891 C C . ALA A 1 111 ? 11.482 -9.007 -33.294 1.00 65.38 111 ALA A C 1
ATOM 893 O O . ALA A 1 111 ? 11.062 -9.334 -34.405 1.00 65.38 111 ALA A O 1
ATOM 894 N N . ARG A 1 112 ? 11.143 -9.692 -32.188 1.00 62.41 112 ARG A N 1
ATOM 895 C CA . ARG A 1 112 ? 10.247 -10.871 -32.201 1.00 62.41 112 ARG A CA 1
ATOM 896 C C . ARG A 1 112 ? 8.860 -10.545 -32.754 1.00 62.41 112 ARG A C 1
ATOM 898 O O . ARG A 1 112 ? 8.311 -11.323 -33.534 1.00 62.41 112 ARG A O 1
ATOM 905 N N . LEU A 1 113 ? 8.286 -9.408 -32.357 1.00 62.47 113 LEU A N 1
ATOM 906 C CA . LEU A 1 113 ? 6.974 -8.970 -32.840 1.00 62.47 113 LEU A CA 1
ATOM 907 C C . LEU A 1 113 ? 7.013 -8.690 -34.338 1.00 62.47 113 LEU A C 1
ATOM 909 O O . LEU A 1 113 ? 6.156 -9.201 -35.054 1.00 62.47 113 LEU A O 1
ATOM 913 N N . ARG A 1 114 ? 8.041 -7.974 -34.823 1.00 60.53 114 ARG A N 1
ATOM 914 C CA . ARG A 1 114 ? 8.241 -7.738 -36.261 1.00 60.53 114 ARG A CA 1
ATOM 915 C C . ARG A 1 114 ? 8.343 -9.048 -37.040 1.00 60.53 114 ARG A C 1
ATOM 917 O O . ARG A 1 114 ? 7.705 -9.187 -38.078 1.00 60.53 114 ARG A O 1
ATOM 924 N N . GLN A 1 115 ? 9.092 -10.023 -36.527 1.00 62.88 115 GLN A N 1
ATOM 925 C CA . GLN A 1 115 ? 9.229 -11.328 -37.174 1.00 62.88 115 GLN A CA 1
ATOM 926 C C . GLN A 1 115 ? 7.903 -12.091 -37.237 1.00 62.88 115 GLN A C 1
ATOM 928 O O . GLN A 1 115 ? 7.609 -12.684 -38.266 1.00 62.88 115 GLN A O 1
ATOM 933 N N . ARG A 1 116 ? 7.061 -12.058 -36.197 1.00 58.47 116 ARG A N 1
ATOM 934 C CA . ARG A 1 116 ? 5.765 -12.762 -36.210 1.00 58.47 116 ARG A CA 1
ATOM 935 C C . ARG A 1 116 ? 4.700 -12.080 -37.067 1.00 58.47 116 ARG A C 1
ATOM 937 O O . ARG A 1 116 ? 3.961 -12.768 -37.762 1.00 58.47 116 ARG A O 1
ATOM 944 N N . THR A 1 117 ? 4.597 -10.753 -37.020 1.00 59.41 117 THR A N 1
ATOM 945 C CA . THR A 1 117 ? 3.518 -10.025 -37.709 1.00 59.41 117 THR A CA 1
ATOM 946 C C . THR A 1 117 ? 3.815 -9.767 -39.182 1.00 59.41 117 THR A C 1
ATOM 948 O O . THR A 1 117 ? 2.885 -9.747 -39.989 1.00 59.41 117 THR A O 1
ATOM 951 N N . PHE A 1 118 ? 5.089 -9.616 -39.561 1.00 56.47 118 PHE A N 1
ATOM 952 C CA . PHE A 1 118 ? 5.465 -9.324 -40.945 1.00 56.47 118 PHE A CA 1
ATOM 953 C C . PHE A 1 118 ? 5.956 -10.538 -41.739 1.00 56.47 118 PHE A C 1
ATOM 955 O O . PHE A 1 118 ? 5.887 -10.484 -42.961 1.00 56.47 118 PHE A O 1
ATOM 962 N N . SER A 1 119 ? 6.379 -11.649 -41.124 1.00 58.53 119 SER A N 1
ATOM 963 C CA . SER A 1 119 ? 6.874 -12.805 -41.900 1.00 58.53 119 SER A CA 1
ATOM 964 C C . SER A 1 119 ? 5.805 -13.449 -42.782 1.00 58.53 119 SER A C 1
ATOM 966 O O . SER A 1 119 ? 6.105 -13.804 -43.909 1.00 58.53 119 SER A O 1
ATOM 968 N N . HIS A 1 120 ? 4.548 -13.548 -42.342 1.00 56.28 120 HIS A N 1
ATOM 969 C CA . HIS A 1 120 ? 3.503 -14.235 -43.119 1.00 56.28 120 HIS A CA 1
ATOM 970 C C . HIS A 1 120 ? 2.711 -13.340 -44.082 1.00 56.28 120 HIS A C 1
ATOM 972 O O . HIS A 1 120 ? 1.898 -13.847 -44.853 1.00 56.28 120 HIS A O 1
ATOM 978 N N . ARG A 1 121 ? 2.923 -12.017 -44.058 1.00 59.47 121 ARG A N 1
ATOM 979 C CA . ARG A 1 121 ? 2.198 -11.086 -44.941 1.00 59.47 121 ARG A CA 1
ATOM 980 C C . ARG A 1 121 ? 2.795 -11.004 -46.346 1.00 59.47 121 ARG A C 1
ATOM 982 O O . ARG A 1 121 ? 2.042 -10.869 -47.302 1.00 59.47 121 ARG A O 1
ATOM 989 N N . TRP A 1 122 ? 4.115 -11.125 -46.472 1.00 55.56 122 TRP A N 1
ATOM 990 C CA . TRP A 1 122 ? 4.820 -10.968 -47.751 1.00 55.56 122 TRP A CA 1
ATOM 991 C C . TRP A 1 122 ? 4.858 -12.241 -48.611 1.00 55.56 122 TRP A C 1
ATOM 993 O O . TRP A 1 122 ? 5.077 -12.148 -49.811 1.00 55.56 122 TRP A O 1
ATOM 1003 N N . TYR A 1 123 ? 4.574 -13.417 -48.040 1.00 56.56 123 TYR A N 1
ATOM 1004 C CA . TYR A 1 123 ? 4.566 -14.696 -48.773 1.00 56.56 123 TYR A CA 1
ATOM 1005 C C . TYR A 1 123 ? 3.219 -15.053 -49.431 1.00 56.56 123 TYR A C 1
ATOM 1007 O O . TYR A 1 123 ? 3.085 -16.139 -49.979 1.00 56.56 123 TYR A O 1
ATOM 1015 N N . ARG A 1 124 ? 2.205 -14.174 -49.388 1.00 54.16 124 ARG A N 1
ATOM 1016 C CA . ARG A 1 124 ? 0.893 -14.409 -50.036 1.00 54.16 124 ARG A CA 1
ATOM 1017 C C . ARG A 1 124 ? 0.736 -13.748 -51.415 1.00 54.16 124 ARG A C 1
ATOM 1019 O O . ARG A 1 124 ? -0.378 -13.695 -51.921 1.00 54.16 124 ARG A O 1
ATOM 1026 N N . ALA A 1 125 ? 1.813 -13.224 -51.999 1.00 56.00 125 ALA A N 1
ATOM 1027 C CA . ALA A 1 125 ? 1.784 -12.501 -53.274 1.00 56.00 125 ALA A CA 1
ATOM 1028 C C . ALA A 1 125 ? 2.577 -13.208 -54.395 1.00 56.00 125 ALA A C 1
ATOM 1030 O O . ALA A 1 125 ? 3.267 -12.541 -55.164 1.00 56.00 125 ALA A O 1
ATOM 1031 N N . GLN A 1 126 ? 2.499 -14.541 -54.472 1.00 49.84 126 GLN A N 1
ATOM 1032 C CA . GLN A 1 126 ? 2.953 -15.334 -55.622 1.00 49.84 126 GLN A CA 1
ATOM 1033 C C . GLN A 1 126 ? 1.819 -16.214 -56.130 1.00 49.84 126 GLN A C 1
ATOM 1035 O O . GLN A 1 126 ? 1.100 -16.774 -55.271 1.00 49.84 126 GLN A O 1
#

Sequence (126 aa):
MFTRERKLELLAGIVWDYDTDPETLLAVLEGRQEKAGGVDKSAIYRRLLRALPWQNIVGLIGADEAIAMLTTENIAHLWPRELKEHYERLRKILRGEPVSPSEWDSPNACARLRQRTFSHRWYRAQ

Nearest PDB structures (foldseek):
  2wmn-assembly1_A-2  TM=2.236E-01  e=3.007E+00  Homo sapiens

Organism: NCBI:txid156406

Radius of gyration: 20.91 Å; Cα contacts (8 Å, |Δi|>4): 92; chains: 1; bounding box: 33×27×75 Å